Protein AF-A0A2V8TKX2-F1 (afdb_monomer)

Secondary structure (DSSP, 8-state):
-TT-EEEESSSEEEEE-PPPSS-----TTS-HHHHHHHHHHHHHHS--PPPPTTTTPPPEEEEEPPPTT--HHHHHHHHHHHHHHHTPPPSS-HHHHHHHHHHHHHHHHHHHHTS---EETTTTEE-

pLDDT: mean 91.15, std 6.95, range [63.56, 98.0]

Nearest PDB structures (foldseek):
  9f6l-assembly1_A  TM=1.583E-01  e=4.603E+00  Homo sapiens

Radius of gyration: 23.72 Å; Cα contacts (8 Å, |Δi|>4): 94; chains: 1; bounding box: 50×39×60 Å

Foldseek 3Di:
DQQFDWDDDQWIKTKGDQDDLADDDDPPPDDPVVVVVCVVVRCVVRPDDDDDPSNPDDTDMDIGHDPPPDDPPVVVVVQVVCCVVVVPDGPCDVLNVLLVVLVVVVVVVCVVVVDDWDADSVVRDID

Solvent-ac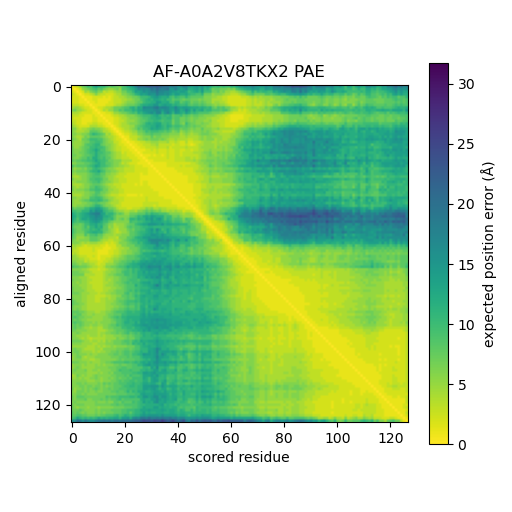cessible surface area (backbone atoms only — not comparable to full-atom values): 7933 Å² total; per-residue (Å²): 103,86,75,28,47,79,45,81,72,91,33,42,36,41,41,32,50,54,68,76,94,60,84,88,84,89,51,87,89,50,59,68,74,55,40,54,53,49,52,54,56,46,41,72,76,49,63,91,73,80,88,48,80,64,68,68,46,72,76,45,78,46,78,52,67,65,64,89,89,68,51,69,72,60,50,53,52,50,50,53,54,47,22,66,76,69,71,45,81,62,92,78,38,75,66,53,52,50,55,53,48,51,58,59,54,41,52,56,50,23,65,77,67,74,44,92,66,42,72,41,72,86,81,68,42,83,92

Sequence (127 aa):
GSEGIMKIDGGVTLDKQPREPEPGYTIETFAKATQEKFMEEYRKKYPVETPNADSIRPISEEKFLPPRGYSDHLDHHRNFITSVRTRKPVVEDPVFGFRAAGPALLSNLSYFEHRVCNWDPETMTLS

Structure (mmCIF, N/CA/C/O backbone):
data_AF-A0A2V8TKX2-F1
#
_entry.id   AF-A0A2V8TKX2-F1
#
loop_
_atom_site.group_PDB
_atom_site.id
_atom_site.type_symbol
_atom_site.label_atom_id
_atom_site.label_alt_id
_atom_site.label_comp_id
_atom_site.label_asym_id
_atom_site.label_entity_id
_atom_site.label_seq_id
_atom_site.pdbx_PDB_ins_code
_atom_site.Cartn_x
_atom_site.Cartn_y
_atom_site.Cartn_z
_atom_site.occupancy
_atom_site.B_iso_or_equiv
_atom_site.auth_seq_id
_atom_site.auth_comp_id
_atom_site.auth_asym_id
_atom_site.auth_atom_id
_atom_site.pdbx_PDB_model_num
ATOM 1 N N . GLY A 1 1 ? -4.796 -0.120 7.897 1.00 63.56 1 GLY A N 1
ATOM 2 C CA . GLY A 1 1 ? -4.706 -1.430 8.573 1.00 63.56 1 GLY A CA 1
ATOM 3 C C . GLY A 1 1 ? -4.925 -1.244 10.061 1.00 63.56 1 GLY A C 1
ATOM 4 O O . GLY A 1 1 ? -5.293 -0.147 10.459 1.00 63.56 1 GLY A O 1
ATOM 5 N N . SER A 1 2 ? -4.712 -2.280 10.876 1.00 68.94 2 SER A N 1
ATOM 6 C CA . SER A 1 2 ? -4.849 -2.176 12.342 1.00 68.94 2 SER A CA 1
ATOM 7 C C . SER A 1 2 ? -3.767 -1.308 12.991 1.00 68.94 2 SER A C 1
ATOM 9 O O . SER A 1 2 ? -4.033 -0.677 14.004 1.00 68.94 2 SER A O 1
ATOM 11 N N . GLU A 1 3 ? -2.584 -1.238 12.375 1.00 75.56 3 GLU A N 1
ATOM 12 C CA . GLU A 1 3 ? -1.397 -0.563 12.928 1.00 75.56 3 GLU A CA 1
ATO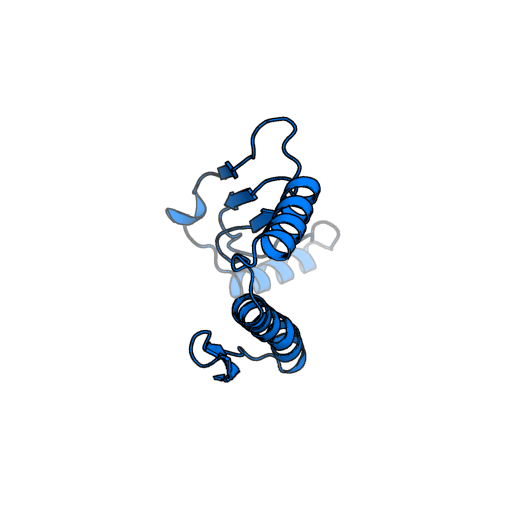M 13 C C . GLU A 1 3 ? -1.180 0.864 12.401 1.00 75.56 3 GLU A C 1
ATOM 15 O O . GLU A 1 3 ? -0.179 1.504 12.721 1.00 75.56 3 GLU A O 1
ATOM 20 N N . GLY A 1 4 ? -2.074 1.352 11.538 1.00 85.62 4 GLY A N 1
ATOM 21 C CA . GLY A 1 4 ? -1.931 2.659 10.906 1.00 85.62 4 GLY A CA 1
ATOM 22 C C . GLY A 1 4 ? -2.437 2.727 9.470 1.00 85.62 4 GLY A C 1
ATOM 23 O O . GLY A 1 4 ? -2.981 1.763 8.910 1.00 85.62 4 GLY A O 1
ATOM 24 N N . ILE A 1 5 ? -2.251 3.899 8.874 1.00 89.31 5 ILE A N 1
ATOM 25 C CA . ILE A 1 5 ? -2.678 4.241 7.519 1.00 89.31 5 ILE A CA 1
ATOM 26 C C . ILE A 1 5 ? -1.437 4.601 6.705 1.00 89.31 5 ILE A C 1
ATOM 28 O O . ILE A 1 5 ? -0.682 5.493 7.075 1.00 89.31 5 ILE A O 1
ATOM 32 N N . MET A 1 6 ? -1.243 3.911 5.582 1.00 91.81 6 MET A N 1
ATOM 33 C CA . MET A 1 6 ? -0.278 4.315 4.563 1.00 91.81 6 MET A CA 1
ATOM 34 C C . MET A 1 6 ? -1.019 5.111 3.490 1.00 91.81 6 MET A C 1
ATOM 36 O O . MET A 1 6 ? -2.019 4.635 2.950 1.00 91.81 6 MET A O 1
ATOM 40 N N . LYS A 1 7 ? -0.533 6.310 3.184 1.00 92.25 7 LYS A N 1
ATOM 41 C CA . LYS A 1 7 ? -1.028 7.167 2.103 1.00 92.25 7 LYS A CA 1
ATOM 42 C C . LYS A 1 7 ? 0.062 7.307 1.052 1.00 92.25 7 LYS A C 1
ATOM 44 O O . LYS A 1 7 ? 1.217 7.545 1.400 1.00 92.25 7 LYS A O 1
ATOM 49 N N . ILE A 1 8 ? -0.318 7.181 -0.213 1.00 89.25 8 ILE A N 1
ATOM 50 C CA . ILE A 1 8 ? 0.567 7.404 -1.356 1.00 89.25 8 ILE A CA 1
ATOM 51 C C . ILE A 1 8 ? -0.017 8.572 -2.152 1.00 89.25 8 ILE A C 1
ATOM 53 O O . ILE A 1 8 ? -1.080 8.426 -2.748 1.00 89.25 8 ILE A O 1
ATOM 57 N N . ASP A 1 9 ? 0.645 9.727 -2.103 1.00 85.31 9 ASP A N 1
ATOM 58 C CA . ASP A 1 9 ? 0.261 10.953 -2.822 1.00 85.31 9 ASP A CA 1
ATOM 59 C C . ASP A 1 9 ? 1.487 11.866 -2.986 1.00 85.31 9 ASP A C 1
ATOM 61 O O . ASP A 1 9 ? 1.907 12.541 -2.045 1.00 85.31 9 ASP A O 1
ATOM 65 N N . GLY A 1 10 ? 2.154 11.796 -4.144 1.00 84.31 10 GLY A N 1
ATOM 66 C CA . GLY A 1 10 ? 3.418 12.510 -4.388 1.00 84.31 10 GLY A CA 1
ATOM 67 C C . GLY A 1 10 ? 4.575 12.111 -3.454 1.00 84.31 10 GLY A C 1
ATOM 68 O O . GLY A 1 10 ? 5.599 12.787 -3.418 1.00 84.31 10 GLY A O 1
ATOM 69 N N . GLY A 1 11 ? 4.409 11.031 -2.691 1.00 90.25 11 GLY A N 1
ATOM 70 C CA . GLY A 1 11 ? 5.283 10.528 -1.633 1.00 90.25 11 GLY A CA 1
ATOM 71 C C . GLY A 1 11 ? 4.537 9.483 -0.799 1.00 90.25 11 GLY A C 1
ATOM 72 O O . GLY A 1 11 ? 3.360 9.221 -1.048 1.00 90.25 11 GLY A O 1
ATOM 73 N N . VAL A 1 12 ? 5.204 8.883 0.187 1.00 93.94 12 VAL A N 1
ATOM 74 C CA . VAL A 1 12 ? 4.591 7.901 1.096 1.00 93.94 12 VAL A CA 1
ATOM 75 C C . VAL A 1 12 ? 4.511 8.491 2.497 1.00 93.94 12 VAL A C 1
ATOM 77 O O . VAL A 1 12 ? 5.531 8.876 3.063 1.00 93.94 12 VAL A O 1
ATOM 80 N N . THR A 1 13 ? 3.307 8.553 3.062 1.00 94.25 13 THR A N 1
ATOM 81 C CA . THR A 1 13 ? 3.082 8.936 4.463 1.00 94.25 13 THR A CA 1
ATOM 82 C C . THR A 1 13 ? 2.576 7.733 5.243 1.00 94.25 13 THR A C 1
ATOM 84 O O . THR A 1 13 ? 1.654 7.051 4.793 1.00 94.25 13 THR A O 1
ATOM 87 N N . LEU A 1 14 ? 3.164 7.475 6.406 1.00 91.94 14 LEU A N 1
ATOM 88 C CA . LEU A 1 14 ? 2.734 6.447 7.341 1.00 91.94 14 LEU A CA 1
ATOM 89 C C . LEU A 1 14 ? 2.253 7.108 8.632 1.00 91.94 14 LEU A C 1
ATOM 91 O O . LEU A 1 14 ? 3.056 7.615 9.413 1.00 91.94 14 LEU A O 1
ATOM 95 N N . ASP A 1 15 ? 0.943 7.061 8.846 1.00 91.19 15 ASP A N 1
ATOM 96 C CA . ASP A 1 15 ? 0.283 7.547 10.053 1.00 91.19 15 ASP A CA 1
ATOM 97 C C . ASP A 1 15 ? 0.056 6.373 11.006 1.00 91.19 15 ASP A C 1
ATOM 99 O O . ASP A 1 15 ? -0.680 5.435 10.681 1.00 91.19 15 ASP A O 1
ATOM 103 N N . LYS A 1 16 ? 0.667 6.415 12.192 1.00 87.62 16 LYS A N 1
ATOM 104 C CA . LYS A 1 16 ? 0.472 5.416 13.250 1.00 87.62 16 LYS A CA 1
ATOM 105 C C . LYS A 1 16 ? -0.212 6.068 14.440 1.00 87.62 16 LYS A C 1
ATOM 107 O O . LYS A 1 16 ? 0.334 6.985 15.055 1.00 87.62 16 LYS A O 1
ATOM 112 N N . GLN A 1 17 ? -1.389 5.557 14.780 1.00 82.75 17 GLN A N 1
ATOM 113 C CA . GLN A 1 17 ? -2.160 5.974 15.944 1.00 82.75 17 GLN A CA 1
ATOM 114 C C . GLN A 1 17 ? -2.553 4.732 16.754 1.00 82.75 17 GLN A C 1
ATOM 116 O O . GLN A 1 17 ? -2.920 3.721 16.146 1.00 82.75 17 GLN A O 1
ATOM 121 N N . PRO A 1 18 ? -2.490 4.782 18.099 1.00 80.19 18 PRO A N 1
ATOM 122 C CA . PRO A 1 18 ? -3.050 3.731 18.938 1.00 80.19 18 PRO A CA 1
ATOM 123 C C . PRO A 1 18 ? -4.506 3.460 18.577 1.00 80.19 18 PRO A C 1
ATOM 125 O O . PRO A 1 18 ? -5.286 4.383 18.329 1.00 80.19 18 PRO A O 1
ATOM 128 N N . ARG A 1 19 ? -4.880 2.184 18.567 1.00 77.94 19 ARG A N 1
ATOM 129 C CA . ARG A 1 19 ? -6.264 1.789 18.333 1.00 77.94 19 ARG A CA 1
ATOM 130 C C . ARG A 1 19 ? -7.139 2.271 19.489 1.00 77.94 19 ARG A C 1
ATOM 132 O O . ARG A 1 19 ? -6.780 2.090 20.651 1.00 77.94 19 ARG A O 1
ATOM 139 N N . GLU A 1 20 ? -8.305 2.822 19.164 1.00 79.56 20 GLU A N 1
ATOM 140 C CA . GLU A 1 20 ? -9.319 3.097 20.181 1.00 79.56 20 GLU A CA 1
ATOM 141 C C . GLU A 1 20 ? -9.767 1.773 20.825 1.00 79.56 20 GLU A C 1
ATOM 143 O O . GLU A 1 20 ? -10.149 0.843 20.102 1.00 79.56 20 GLU A O 1
ATOM 148 N N . PRO A 1 21 ? -9.705 1.651 22.163 1.00 81.31 21 PRO A N 1
ATOM 149 C CA . PRO A 1 21 ? -10.064 0.411 22.849 1.00 81.31 21 PRO A CA 1
ATOM 150 C C . PRO A 1 21 ? -11.566 0.120 22.757 1.00 81.31 21 PRO A C 1
ATOM 152 O O . PRO A 1 21 ? -11.988 -1.029 22.862 1.00 81.31 21 PRO A O 1
ATOM 155 N N . GLU A 1 22 ? -12.377 1.152 22.523 1.00 88.31 22 GLU A N 1
ATOM 156 C CA . GLU A 1 22 ? -13.827 1.060 22.479 1.00 88.31 22 GLU A CA 1
ATOM 157 C C . GLU A 1 22 ? -14.429 2.099 21.518 1.00 88.31 22 GLU A C 1
ATOM 159 O O . GLU A 1 22 ? -13.823 3.150 21.309 1.00 88.31 22 GLU A O 1
ATOM 164 N N . PRO A 1 23 ? -15.600 1.833 20.910 1.00 90.00 23 PRO A N 1
ATOM 165 C CA . PRO A 1 23 ? -16.236 2.785 20.004 1.00 90.00 23 PRO A CA 1
ATOM 166 C C . PRO A 1 23 ? -16.768 4.014 20.743 1.00 90.00 23 PRO A C 1
ATOM 168 O O . PRO A 1 23 ? -17.510 3.877 21.711 1.00 90.00 23 PRO A O 1
ATOM 171 N N . GLY A 1 24 ? -16.514 5.214 20.223 1.00 90.31 24 GLY A N 1
ATOM 172 C CA . GLY A 1 24 ? -17.161 6.424 20.731 1.00 90.31 24 GLY A CA 1
ATOM 173 C C . GLY A 1 24 ? -18.698 6.340 20.737 1.00 90.31 24 GLY A C 1
ATOM 174 O O . GLY A 1 24 ? -19.316 5.639 19.931 1.00 90.31 24 GLY A O 1
ATOM 175 N N . TYR A 1 25 ? -19.328 7.087 21.643 1.00 92.69 25 TYR A N 1
ATOM 176 C CA . TYR A 1 25 ? -20.781 7.200 21.753 1.00 92.69 25 TYR A CA 1
ATOM 177 C C . TYR A 1 25 ? -21.202 8.653 21.979 1.00 92.69 25 TYR A C 1
ATOM 179 O O . TYR A 1 25 ? -20.445 9.464 22.505 1.00 92.69 25 TYR A O 1
ATOM 187 N N . THR A 1 26 ? -22.434 8.982 21.598 1.00 93.88 26 THR A N 1
ATOM 188 C CA . THR A 1 26 ? -23.035 10.302 21.829 1.00 93.88 26 THR A CA 1
ATOM 189 C C . THR A 1 26 ? -24.440 10.083 22.366 1.00 93.88 26 THR A C 1
ATOM 191 O O . THR A 1 26 ? -25.350 9.724 21.620 1.00 93.88 26 THR A O 1
ATOM 194 N N . ILE A 1 27 ? -24.601 10.217 23.681 1.00 96.19 27 ILE A N 1
ATOM 195 C CA . ILE A 1 27 ? -25.850 9.886 24.386 1.00 96.19 27 ILE A CA 1
ATOM 196 C C . ILE A 1 27 ? -26.406 11.058 25.192 1.00 96.19 27 ILE A C 1
ATOM 198 O O . ILE A 1 27 ? -27.478 10.923 25.782 1.00 96.19 27 ILE A O 1
ATOM 202 N N . GLU A 1 28 ? -25.717 12.205 25.225 1.00 95.25 28 GLU A N 1
ATOM 203 C CA . GLU A 1 28 ? -26.063 13.307 26.130 1.00 95.25 28 GLU A CA 1
ATOM 204 C C . GLU A 1 28 ? -27.451 13.901 25.851 1.00 95.25 28 GLU A C 1
ATOM 206 O O . GLU A 1 28 ? -28.058 14.498 26.738 1.00 95.25 28 GLU A O 1
ATOM 211 N N . THR A 1 29 ? -27.979 13.715 24.639 1.00 96.44 29 THR A N 1
ATOM 212 C CA . THR A 1 29 ? -29.301 14.201 24.220 1.00 96.44 29 THR A CA 1
ATOM 213 C C . THR A 1 29 ? -30.461 13.317 24.685 1.00 96.44 29 THR A C 1
ATOM 215 O O . THR A 1 29 ? -31.611 13.757 24.652 1.00 96.44 29 THR A O 1
ATOM 218 N N . PHE A 1 30 ? -30.200 12.085 25.133 1.00 96.44 30 PHE A N 1
ATOM 219 C CA . PHE A 1 30 ? -31.241 11.193 25.643 1.00 96.44 30 PHE A CA 1
ATOM 220 C C . PHE A 1 30 ? -31.578 11.478 27.108 1.00 96.44 30 PHE A C 1
ATOM 222 O O . PHE A 1 30 ? -30.787 12.044 27.860 1.00 96.44 30 PHE A O 1
ATOM 229 N N . ALA A 1 31 ? -32.754 11.026 27.548 1.00 97.38 31 ALA A N 1
ATOM 230 C CA . ALA A 1 31 ? -33.118 11.057 28.961 1.00 97.38 31 ALA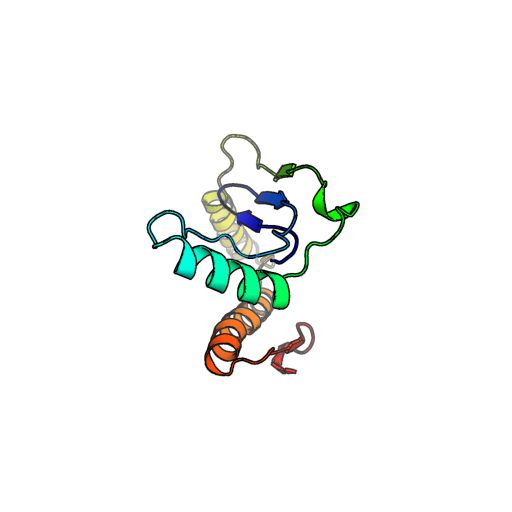 A CA 1
ATOM 231 C C . ALA A 1 31 ? -32.108 10.261 29.810 1.00 97.38 31 ALA A C 1
ATOM 233 O O . ALA A 1 31 ? -31.623 9.214 29.379 1.00 97.38 31 ALA A O 1
ATOM 234 N N . LYS A 1 32 ? -31.850 10.712 31.047 1.00 96.69 32 LYS A N 1
ATOM 235 C CA . LYS A 1 32 ? -30.865 10.093 31.958 1.00 96.69 32 LYS A CA 1
ATOM 236 C C . LYS A 1 32 ? -31.032 8.578 32.106 1.00 96.69 32 LYS A C 1
ATOM 238 O O . LYS A 1 32 ? -30.058 7.849 31.990 1.00 96.69 32 LYS A O 1
ATOM 243 N N . ALA A 1 33 ? -32.268 8.101 32.257 1.00 96.88 33 ALA A N 1
ATOM 244 C CA . ALA A 1 33 ? -32.550 6.670 32.384 1.00 96.88 33 ALA A CA 1
ATOM 245 C C . ALA A 1 33 ? -32.104 5.851 31.155 1.00 96.88 33 ALA A C 1
ATOM 247 O O . ALA A 1 33 ? -31.730 4.687 31.279 1.00 96.88 33 ALA A O 1
ATOM 248 N N . THR A 1 34 ? -32.134 6.442 29.958 1.00 97.12 34 THR A N 1
ATOM 249 C CA . THR A 1 34 ? -31.629 5.808 28.734 1.00 97.12 34 THR A CA 1
ATOM 250 C C . THR A 1 34 ? -30.106 5.840 28.689 1.00 97.12 34 THR A C 1
ATOM 252 O O . THR A 1 34 ? -29.501 4.847 28.293 1.00 97.12 34 THR A O 1
ATOM 255 N N . GLN A 1 35 ? -29.487 6.943 29.129 1.00 97.50 35 GLN A N 1
ATOM 256 C CA . GLN A 1 35 ? -28.028 7.046 29.227 1.00 97.50 35 GLN A CA 1
ATOM 257 C C . GLN A 1 35 ? -27.464 5.973 30.167 1.00 97.50 35 GLN A C 1
ATOM 259 O O . GLN A 1 35 ? -26.530 5.269 29.801 1.00 97.50 35 GLN A O 1
ATOM 264 N N . GLU A 1 36 ? -28.074 5.792 31.341 1.00 97.19 36 GLU A N 1
ATOM 265 C CA . GLU A 1 36 ? -27.668 4.783 32.328 1.00 97.19 36 GLU A CA 1
ATOM 266 C C . GLU A 1 36 ? -27.755 3.361 31.759 1.00 97.19 36 GLU A C 1
ATOM 268 O O . GLU A 1 36 ? -26.779 2.614 31.821 1.00 97.19 36 GLU A O 1
ATOM 273 N N . LYS A 1 37 ? -28.883 3.012 31.124 1.00 97.00 37 LYS A N 1
ATOM 274 C CA . LYS A 1 37 ? -29.057 1.704 30.471 1.00 97.00 37 LYS A CA 1
ATOM 275 C C . LYS A 1 37 ? -28.053 1.471 29.345 1.00 97.00 37 LYS A C 1
ATOM 277 O O . LYS A 1 37 ? -27.521 0.372 29.219 1.00 97.00 37 LYS A O 1
ATOM 282 N N . PHE A 1 38 ? -27.793 2.493 28.528 1.00 96.62 38 PHE A N 1
ATOM 283 C CA . PHE A 1 38 ? -26.785 2.407 27.475 1.00 96.62 38 PHE A CA 1
ATOM 284 C C . PHE A 1 38 ? -25.406 2.131 28.071 1.00 96.62 38 PHE A C 1
ATOM 286 O O . PHE A 1 38 ? -24.729 1.215 27.618 1.00 96.62 38 PHE A O 1
ATOM 293 N N . MET A 1 39 ? -25.006 2.881 29.103 1.00 96.31 39 MET A N 1
ATOM 294 C CA . MET A 1 39 ? -23.697 2.719 29.735 1.00 96.31 39 MET A CA 1
ATOM 295 C C . MET A 1 39 ? -23.537 1.354 30.407 1.00 96.31 39 MET A C 1
ATOM 297 O O . MET A 1 39 ? -22.445 0.792 30.361 1.00 96.31 39 MET A O 1
ATOM 301 N N . GLU A 1 40 ? -24.604 0.796 30.985 1.00 96.19 40 GLU A N 1
ATOM 302 C CA . GLU A 1 40 ? -24.590 -0.554 31.554 1.00 96.19 40 GLU A CA 1
ATOM 303 C C . GLU A 1 40 ? -24.270 -1.611 30.485 1.00 96.19 40 GLU A C 1
ATOM 305 O O . GLU A 1 40 ? -23.320 -2.381 30.630 1.00 96.19 40 GLU A O 1
ATOM 310 N N . GLU A 1 41 ? -25.015 -1.621 29.378 1.00 95.94 41 GLU A N 1
ATOM 311 C CA . GLU A 1 41 ? -24.793 -2.563 28.273 1.00 95.94 41 GLU A CA 1
ATOM 312 C C . GLU A 1 41 ? -23.458 -2.315 27.560 1.00 95.94 41 GLU A C 1
ATOM 314 O O . GLU A 1 41 ? -22.733 -3.252 27.216 1.00 95.94 41 GLU A O 1
ATOM 319 N N . TYR A 1 42 ? -23.087 -1.047 27.389 1.00 95.56 42 TYR A N 1
ATOM 320 C CA . TYR A 1 42 ? -21.820 -0.654 26.793 1.00 95.56 42 TYR A CA 1
ATOM 321 C C . TYR A 1 42 ? -20.638 -1.172 2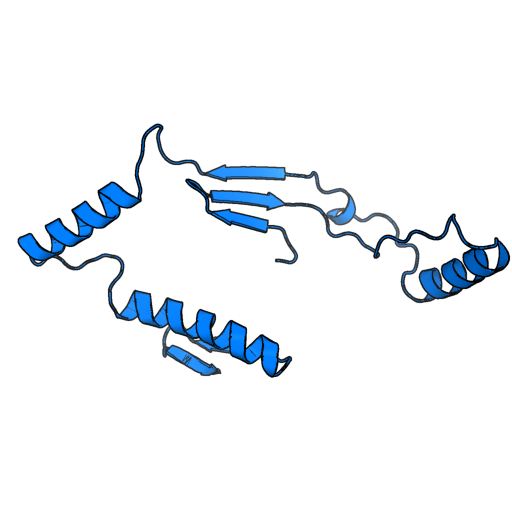7.614 1.00 95.56 42 TYR A C 1
ATOM 323 O O . TYR A 1 42 ? -19.728 -1.760 27.043 1.00 95.56 42 TYR A O 1
ATOM 331 N N . ARG A 1 43 ? -20.668 -1.048 28.948 1.00 94.75 43 ARG A N 1
ATOM 332 C CA . ARG A 1 43 ? -19.589 -1.528 29.830 1.00 94.75 43 ARG A CA 1
ATOM 333 C C . ARG A 1 43 ? -19.561 -3.048 29.986 1.00 94.75 43 ARG A C 1
ATOM 335 O O . ARG A 1 43 ? -18.491 -3.596 30.236 1.00 94.75 43 ARG A O 1
ATOM 342 N N . LYS A 1 44 ? -20.688 -3.743 29.782 1.00 94.75 44 LYS A N 1
ATOM 343 C CA . LYS A 1 44 ? -20.702 -5.212 29.632 1.00 94.75 44 LYS A CA 1
ATOM 344 C C . LYS A 1 44 ? -19.967 -5.652 28.364 1.00 94.75 44 LYS A C 1
ATOM 346 O O . LYS A 1 44 ? -19.276 -6.666 28.384 1.00 94.75 44 LYS A O 1
ATOM 351 N N . LYS A 1 45 ? -20.117 -4.900 27.268 1.00 94.12 45 LYS A N 1
ATOM 352 C CA . LYS A 1 45 ? -19.489 -5.205 25.974 1.00 94.12 45 LYS A CA 1
ATOM 353 C C . LYS A 1 45 ? -18.041 -4.714 25.868 1.00 94.12 45 LYS A C 1
ATOM 355 O O . LYS A 1 45 ? -17.227 -5.389 25.245 1.00 94.12 45 LYS A O 1
ATOM 360 N N . TYR A 1 46 ? -17.736 -3.576 26.487 1.00 92.06 46 TYR A N 1
ATOM 361 C CA . TYR A 1 46 ? -16.427 -2.922 26.527 1.00 92.06 46 TYR A CA 1
ATOM 362 C C . TYR A 1 46 ? -16.049 -2.624 27.990 1.00 92.06 46 TYR A C 1
ATOM 364 O O . TYR A 1 46 ? -16.273 -1.513 28.498 1.00 92.06 46 TYR A O 1
ATOM 372 N N . PRO A 1 47 ? -15.541 -3.640 28.714 1.00 89.94 47 PRO A N 1
ATOM 373 C CA . PRO A 1 47 ? -15.048 -3.462 30.073 1.00 89.94 47 PRO A CA 1
ATOM 374 C C . PRO A 1 47 ? -13.937 -2.410 30.120 1.00 89.94 47 PRO A C 1
ATOM 376 O O . PRO A 1 47 ? -13.147 -2.289 29.189 1.00 89.94 47 PRO A O 1
ATOM 379 N N . VAL A 1 48 ? -13.860 -1.651 31.216 1.00 84.56 48 VAL A N 1
ATOM 380 C CA . VAL A 1 48 ? -12.785 -0.666 31.397 1.00 84.56 48 VAL A CA 1
ATOM 381 C C . VAL A 1 48 ? -11.465 -1.408 31.577 1.00 84.56 48 VAL A C 1
ATOM 383 O O . VAL A 1 48 ? -11.253 -2.063 32.598 1.00 84.56 48 VAL A O 1
ATOM 386 N N . GLU A 1 49 ? -10.580 -1.296 30.594 1.00 80.50 49 GLU A N 1
ATOM 387 C CA . GLU A 1 49 ? -9.226 -1.833 30.677 1.00 80.50 49 GLU A CA 1
ATOM 388 C C . GLU A 1 49 ? -8.268 -0.814 31.305 1.00 80.50 49 GLU A C 1
ATOM 390 O O . GLU A 1 49 ? -8.404 0.401 31.143 1.00 80.50 49 GLU A O 1
ATOM 395 N N . THR A 1 50 ? -7.266 -1.307 32.033 1.00 79.38 50 THR A N 1
ATOM 396 C CA . THR A 1 50 ? -6.151 -0.469 32.484 1.00 79.38 50 THR A CA 1
ATOM 397 C C . THR A 1 50 ? -5.275 -0.092 31.290 1.00 79.38 50 THR A C 1
ATOM 399 O O . THR A 1 50 ? -4.919 -0.995 30.526 1.00 79.38 50 THR A O 1
ATOM 402 N N . PRO A 1 51 ? -4.859 1.183 31.146 1.00 75.81 51 PRO A N 1
ATOM 403 C CA . PRO A 1 51 ? -3.956 1.589 30.078 1.00 75.81 51 PRO A CA 1
ATOM 404 C C . PRO A 1 51 ? -2.710 0.700 30.035 1.00 75.81 51 PRO A C 1
ATOM 406 O O . PRO A 1 51 ? -2.009 0.540 31.035 1.00 75.81 51 PRO A O 1
ATOM 409 N N . ASN A 1 52 ? -2.446 0.109 28.874 1.00 78.19 52 ASN A N 1
ATOM 410 C CA . ASN A 1 52 ? -1.244 -0.674 28.604 1.00 78.19 52 ASN A CA 1
ATOM 411 C C . ASN A 1 52 ? -0.253 0.152 27.766 1.00 78.19 52 ASN A C 1
ATOM 413 O O . ASN A 1 52 ? -0.592 1.222 27.256 1.00 78.19 52 ASN A O 1
ATOM 417 N N . ALA A 1 53 ? 0.976 -0.341 27.607 1.00 77.88 53 ALA A N 1
ATOM 418 C CA . ALA A 1 53 ? 2.018 0.368 26.861 1.00 77.88 53 ALA A CA 1
ATOM 419 C C . ALA A 1 53 ? 1.600 0.721 25.418 1.00 77.88 53 ALA A C 1
ATOM 421 O O . ALA A 1 53 ? 2.013 1.755 24.897 1.00 77.88 53 ALA A O 1
ATOM 422 N N . ASP A 1 54 ? 0.746 -0.094 24.795 1.00 74.25 54 ASP A N 1
ATOM 423 C CA . ASP A 1 54 ? 0.275 0.129 23.428 1.00 74.25 54 ASP A CA 1
ATOM 424 C C . ASP A 1 54 ? -0.753 1.262 23.337 1.00 74.25 54 ASP A C 1
ATOM 426 O O . ASP A 1 54 ? -0.703 2.059 22.400 1.00 74.25 54 ASP A O 1
ATOM 430 N N . SER A 1 55 ? -1.616 1.403 24.347 1.00 73.44 55 SER A N 1
ATOM 431 C CA . SER A 1 55 ? -2.638 2.458 24.425 1.00 73.44 55 SER A CA 1
ATOM 432 C C . SER A 1 55 ? -2.075 3.876 24.601 1.00 73.44 55 SER A C 1
ATOM 434 O O . SER A 1 55 ? -2.787 4.849 24.370 1.00 73.44 55 SER A O 1
ATOM 436 N N . ILE A 1 56 ? -0.796 4.005 24.978 1.00 77.50 56 ILE A N 1
ATOM 437 C CA . ILE A 1 56 ? -0.120 5.290 25.245 1.00 77.50 56 ILE A CA 1
ATOM 438 C C . ILE A 1 56 ? 0.980 5.558 24.200 1.00 77.50 56 ILE A C 1
ATOM 440 O O . ILE A 1 56 ? 1.792 6.471 24.352 1.00 77.50 56 ILE A O 1
ATOM 444 N N . ARG A 1 57 ? 1.049 4.769 23.116 1.00 79.19 57 ARG A N 1
ATOM 445 C CA . ARG A 1 57 ? 2.027 5.035 22.053 1.00 79.19 57 ARG A CA 1
ATOM 446 C C . ARG A 1 57 ? 1.783 6.429 21.456 1.00 79.19 57 ARG A C 1
ATOM 448 O O . ARG A 1 57 ? 0.633 6.814 21.241 1.00 79.19 57 ARG A O 1
ATOM 455 N N . PRO A 1 58 ? 2.844 7.198 21.169 1.00 79.88 58 PRO A N 1
ATOM 456 C CA . PRO A 1 58 ? 2.686 8.504 20.555 1.00 79.88 58 PRO A CA 1
ATOM 457 C C . PRO A 1 58 ? 2.086 8.367 19.154 1.00 79.88 58 PRO A C 1
ATOM 459 O O . PRO A 1 58 ? 2.428 7.451 18.400 1.00 79.88 58 PRO A O 1
ATOM 462 N N . ILE A 1 59 ? 1.229 9.323 18.795 1.00 82.69 59 ILE A N 1
ATOM 463 C CA . ILE A 1 59 ? 0.838 9.530 17.402 1.00 82.69 59 ILE A CA 1
ATOM 464 C C . ILE A 1 59 ? 2.105 9.911 16.640 1.00 82.69 59 ILE A C 1
ATOM 466 O O . ILE A 1 59 ? 2.804 10.851 17.022 1.00 82.69 59 ILE A O 1
ATOM 470 N N . SER A 1 60 ? 2.417 9.157 15.592 1.00 87.19 60 SER A N 1
ATOM 471 C CA . SER A 1 60 ? 3.597 9.396 14.764 1.00 87.19 60 SER A CA 1
ATOM 472 C C . SER A 1 60 ? 3.210 9.437 13.297 1.00 87.19 60 SER A C 1
ATOM 474 O O . SER A 1 60 ? 2.419 8.621 12.823 1.00 87.19 60 SER A O 1
ATOM 476 N N . GLU A 1 61 ? 3.784 10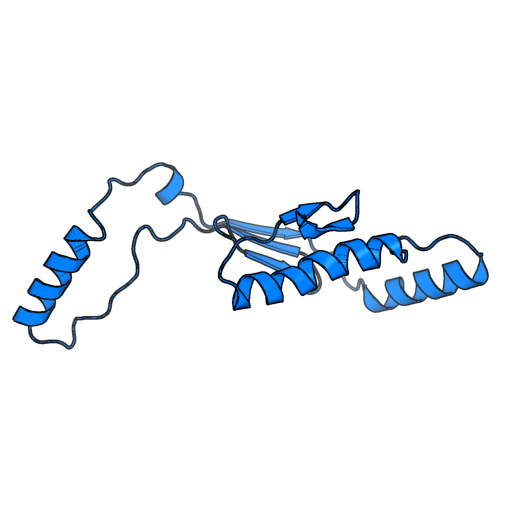.409 12.599 1.00 91.81 61 GLU A N 1
ATOM 477 C CA . GLU A 1 61 ? 3.704 10.557 11.154 1.00 91.81 61 GLU A CA 1
ATOM 478 C C . GLU A 1 61 ? 5.124 10.417 10.604 1.00 91.81 61 GLU A C 1
ATOM 480 O O . GLU A 1 61 ? 6.046 11.108 11.044 1.00 91.81 61 GLU A O 1
ATOM 485 N N . GLU A 1 62 ? 5.304 9.516 9.646 1.00 93.31 62 GLU A N 1
ATOM 486 C CA . GLU A 1 62 ? 6.566 9.334 8.936 1.00 93.31 62 GLU A CA 1
ATOM 487 C C . GLU A 1 62 ? 6.354 9.612 7.447 1.00 93.31 62 GLU A C 1
ATOM 489 O O . GLU A 1 62 ? 5.435 9.068 6.834 1.00 93.31 62 GLU A O 1
ATOM 494 N N . LYS A 1 63 ? 7.188 10.479 6.862 1.00 94.31 63 LYS A N 1
ATOM 495 C CA . LYS A 1 63 ? 7.060 10.932 5.471 1.00 94.31 63 LYS A CA 1
ATOM 496 C C . LYS A 1 63 ? 8.302 10.586 4.662 1.00 94.31 63 LYS A C 1
ATOM 498 O O . LYS A 1 63 ? 9.399 11.049 4.963 1.00 94.31 63 LYS A O 1
ATOM 503 N N . PHE A 1 64 ? 8.098 9.854 3.575 1.00 94.31 64 PHE A N 1
ATOM 504 C CA . PHE A 1 64 ? 9.100 9.527 2.567 1.00 94.31 64 PHE A CA 1
ATOM 505 C C . PHE A 1 64 ? 8.760 10.290 1.288 1.00 94.31 64 PHE A C 1
ATOM 507 O O . PHE A 1 64 ? 7.905 9.873 0.503 1.00 94.31 64 PHE A O 1
ATOM 514 N N . LEU A 1 65 ? 9.393 11.449 1.109 1.00 94.00 65 LEU A N 1
ATOM 515 C CA . LEU A 1 65 ? 9.105 12.355 0.001 1.00 94.00 65 LEU A CA 1
ATOM 516 C C . LEU A 1 65 ? 10.190 12.263 -1.079 1.00 94.00 65 LEU A C 1
ATOM 518 O O . LEU A 1 65 ? 11.377 12.174 -0.747 1.00 94.00 65 LEU A O 1
ATOM 522 N N . PRO A 1 66 ? 9.818 12.323 -2.366 1.00 92.50 66 PRO A N 1
ATOM 523 C CA . PRO A 1 66 ? 10.786 12.436 -3.440 1.00 92.50 66 PRO A CA 1
ATOM 524 C C . PRO A 1 66 ? 11.452 13.826 -3.430 1.00 92.50 66 PRO A C 1
ATOM 526 O O . PRO A 1 66 ? 10.967 14.760 -2.779 1.00 92.50 66 PRO A O 1
ATOM 529 N N . PRO A 1 67 ? 12.557 14.005 -4.176 1.00 93.94 67 PRO A N 1
ATOM 530 C CA . PRO A 1 67 ? 13.177 15.311 -4.349 1.00 93.94 67 PRO A CA 1
ATOM 531 C C . PRO A 1 67 ? 12.187 16.362 -4.863 1.00 93.94 67 PRO A C 1
ATOM 533 O O . PRO A 1 67 ? 11.265 16.069 -5.627 1.00 93.94 67 PRO A O 1
ATOM 536 N N . ARG A 1 68 ? 12.409 17.625 -4.488 1.00 92.69 68 ARG A N 1
ATOM 537 C CA . ARG A 1 68 ? 11.558 18.735 -4.928 1.00 92.69 68 ARG A CA 1
ATOM 538 C C . ARG A 1 68 ? 11.497 18.801 -6.459 1.00 92.69 68 ARG A C 1
ATOM 540 O O . ARG A 1 68 ? 12.529 18.879 -7.116 1.00 92.69 68 ARG A O 1
ATOM 547 N N . GLY A 1 69 ? 10.280 18.848 -7.001 1.00 92.00 69 GLY A N 1
ATOM 548 C CA . GLY A 1 69 ? 10.041 18.933 -8.446 1.00 92.00 69 GLY A CA 1
ATOM 549 C C . GLY A 1 69 ? 10.152 17.600 -9.190 1.00 92.00 69 GLY A C 1
ATOM 550 O O . GLY A 1 69 ? 10.071 17.597 -10.416 1.00 92.00 69 GLY A O 1
ATOM 551 N N . TYR A 1 70 ? 10.325 16.482 -8.479 1.00 92.81 70 TYR A N 1
ATOM 552 C CA . TYR A 1 70 ? 10.209 15.152 -9.068 1.00 92.81 70 TYR A CA 1
ATOM 553 C C . TYR A 1 70 ? 8.807 14.930 -9.657 1.00 92.81 70 TYR A C 1
ATOM 555 O O . TYR A 1 70 ? 7.807 15.351 -9.076 1.00 92.81 70 TYR A O 1
ATOM 563 N N . SER A 1 71 ? 8.745 14.260 -10.808 1.00 91.44 71 SER A N 1
ATOM 564 C CA . SER A 1 71 ? 7.502 13.854 -11.463 1.00 91.44 71 SER A CA 1
ATOM 565 C C . SER A 1 71 ? 7.598 12.377 -11.814 1.00 91.44 71 SER A C 1
ATOM 567 O O . SER A 1 71 ? 8.265 11.994 -12.777 1.00 91.44 71 SER A O 1
ATOM 569 N N . ASP A 1 72 ? 6.897 11.563 -11.034 1.00 89.69 72 ASP A N 1
ATOM 570 C CA . ASP A 1 72 ? 6.714 10.136 -11.285 1.00 89.69 72 ASP A CA 1
ATOM 571 C C . ASP A 1 72 ? 6.114 9.881 -12.672 1.00 89.69 72 ASP A C 1
ATOM 573 O O . ASP A 1 72 ? 6.596 9.025 -13.406 1.00 89.69 72 ASP A O 1
ATOM 577 N N . HIS A 1 73 ? 5.138 10.687 -13.088 1.00 91.69 73 HIS A N 1
ATOM 578 C CA . HIS A 1 73 ? 4.509 10.593 -14.396 1.00 91.69 73 HIS A CA 1
ATOM 579 C C . HIS A 1 73 ? 5.519 10.779 -15.538 1.00 91.69 73 HIS A C 1
ATOM 581 O O . HIS A 1 73 ? 5.509 10.012 -16.506 1.00 91.69 73 HIS A O 1
ATOM 587 N N . LEU A 1 74 ? 6.401 11.783 -15.449 1.00 94.81 74 LEU A N 1
ATOM 588 C CA . LEU A 1 74 ? 7.424 12.025 -16.470 1.00 94.81 74 LEU A CA 1
ATOM 589 C C . LEU A 1 74 ? 8.413 10.858 -16.560 1.00 94.81 74 LEU A C 1
ATOM 591 O O . LEU A 1 74 ? 8.694 10.375 -17.662 1.00 94.81 74 LEU A O 1
ATOM 595 N N . ASP A 1 75 ? 8.936 10.407 -15.421 1.00 93.12 75 ASP A N 1
ATOM 596 C CA . ASP A 1 75 ? 9.938 9.344 -15.401 1.00 93.12 75 ASP A CA 1
ATOM 597 C C . ASP A 1 75 ? 9.338 7.977 -15.758 1.00 93.12 75 ASP A C 1
ATOM 599 O O . ASP A 1 75 ? 9.973 7.210 -16.482 1.00 93.12 75 ASP A O 1
ATOM 603 N N . HIS A 1 76 ? 8.079 7.714 -15.399 1.00 92.69 76 HIS A N 1
ATOM 604 C CA . HIS A 1 76 ? 7.338 6.530 -15.837 1.00 92.69 76 HIS A CA 1
ATOM 605 C C . HIS A 1 76 ? 7.277 6.440 -17.374 1.00 92.69 76 HIS A C 1
ATOM 607 O O . HIS A 1 76 ? 7.627 5.415 -17.967 1.00 92.69 76 HIS A O 1
ATOM 613 N N . HIS A 1 77 ? 6.940 7.543 -18.053 1.00 95.00 77 HIS A N 1
ATOM 614 C CA . HIS A 1 77 ? 6.903 7.582 -19.519 1.00 95.00 77 HIS A CA 1
ATOM 615 C C . HIS A 1 77 ? 8.298 7.507 -20.154 1.00 95.00 77 HIS A C 1
ATOM 617 O O . HIS A 1 77 ? 8.478 6.824 -21.168 1.00 95.00 77 HIS A O 1
ATOM 623 N N . ARG A 1 78 ? 9.308 8.168 -19.569 1.00 95.38 78 ARG A N 1
ATOM 624 C CA . ARG A 1 78 ? 10.700 8.034 -20.035 1.00 95.38 78 ARG A CA 1
ATOM 625 C C . ARG A 1 78 ? 11.191 6.598 -19.947 1.00 95.38 78 ARG A C 1
ATOM 627 O O . ARG A 1 78 ? 11.832 6.142 -20.896 1.00 95.38 78 ARG A O 1
ATOM 634 N N . ASN A 1 79 ? 10.901 5.902 -18.849 1.00 94.62 79 ASN A N 1
ATOM 635 C CA . ASN A 1 79 ? 11.289 4.508 -18.653 1.00 94.62 79 ASN A CA 1
ATOM 636 C C . ASN A 1 79 ? 10.670 3.626 -19.735 1.00 94.62 79 ASN A C 1
ATOM 638 O O . ASN A 1 79 ? 11.403 2.927 -20.433 1.00 94.62 79 ASN A O 1
ATOM 642 N N . PHE A 1 80 ? 9.361 3.753 -19.971 1.00 94.56 80 PHE A N 1
ATOM 643 C CA . PHE A 1 80 ? 8.674 3.023 -21.038 1.00 94.56 80 PHE A CA 1
ATOM 644 C C . PHE A 1 80 ? 9.316 3.255 -22.417 1.00 94.56 80 PHE A C 1
ATOM 646 O O . PHE A 1 80 ? 9.731 2.306 -23.086 1.00 94.56 80 PHE A O 1
ATOM 653 N N . ILE A 1 81 ? 9.469 4.518 -22.833 1.00 96.56 81 ILE A N 1
ATOM 654 C CA . ILE A 1 81 ? 10.044 4.863 -24.146 1.00 96.56 81 ILE A CA 1
ATOM 655 C C . ILE A 1 81 ? 11.489 4.355 -24.261 1.00 96.56 81 ILE A C 1
ATOM 657 O O . ILE A 1 81 ? 11.899 3.857 -25.313 1.00 96.56 81 ILE A O 1
ATOM 661 N N . THR A 1 82 ? 12.272 4.456 -23.186 1.00 96.62 82 THR A N 1
ATOM 662 C CA . THR A 1 82 ? 13.660 3.978 -23.151 1.00 96.62 82 THR A CA 1
ATOM 663 C C . THR A 1 82 ? 13.726 2.462 -23.299 1.00 96.62 82 THR A C 1
ATOM 665 O O . THR A 1 82 ? 14.516 1.974 -24.112 1.00 96.62 82 THR A O 1
ATOM 668 N N . SER A 1 83 ? 12.884 1.713 -22.587 1.00 96.75 83 SER A N 1
ATOM 669 C CA . SER A 1 83 ? 12.786 0.255 -22.715 1.00 96.75 83 SER A CA 1
ATOM 670 C C . SER A 1 83 ? 12.420 -0.160 -24.139 1.00 96.75 83 SER A C 1
ATOM 672 O O . SER A 1 83 ? 13.096 -1.014 -24.710 1.00 96.75 83 SER A O 1
ATOM 674 N N . VAL A 1 84 ? 11.458 0.518 -24.777 1.00 96.25 84 VAL A N 1
ATOM 675 C CA . VAL A 1 84 ? 11.100 0.271 -26.188 1.00 96.25 84 V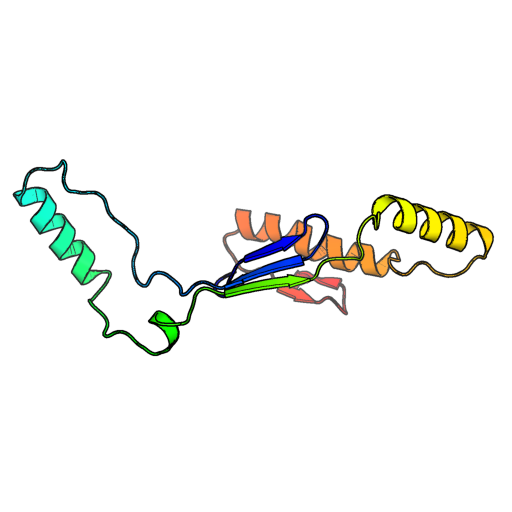AL A CA 1
ATOM 676 C C . VAL A 1 84 ? 12.294 0.499 -27.120 1.00 96.25 84 VAL A C 1
ATOM 678 O O . VAL A 1 84 ? 12.621 -0.359 -27.939 1.00 96.25 84 VAL A O 1
ATOM 681 N N . ARG A 1 85 ? 12.985 1.640 -26.989 1.00 98.00 85 ARG A N 1
ATOM 682 C CA . ARG A 1 85 ? 14.114 2.004 -27.867 1.00 98.00 85 ARG A CA 1
ATOM 683 C C . ARG A 1 85 ? 15.316 1.082 -27.705 1.00 98.00 85 ARG A C 1
ATOM 685 O O . ARG A 1 85 ? 16.005 0.788 -28.677 1.00 98.00 85 ARG A O 1
ATOM 692 N N . THR A 1 86 ? 15.598 0.679 -26.472 1.00 98.00 86 THR A N 1
ATOM 693 C CA . THR A 1 86 ? 16.807 -0.080 -26.127 1.00 98.00 86 THR A CA 1
ATOM 694 C C . THR A 1 86 ? 16.578 -1.586 -26.087 1.00 98.00 86 THR A C 1
ATOM 696 O O . THR A 1 86 ? 17.549 -2.332 -25.987 1.00 98.00 86 THR A O 1
ATOM 699 N N . ARG A 1 87 ? 15.317 -2.035 -26.156 1.00 96.56 87 ARG A N 1
ATOM 700 C CA . ARG A 1 87 ? 14.890 -3.418 -25.890 1.00 96.56 87 ARG A CA 1
ATOM 701 C C . ARG A 1 87 ? 15.323 -3.937 -24.516 1.00 96.56 87 ARG A C 1
ATOM 703 O O . ARG A 1 87 ? 15.450 -5.143 -24.321 1.00 96.56 87 ARG A O 1
ATOM 710 N N . LYS A 1 88 ? 15.561 -3.035 -23.563 1.00 96.38 88 LYS A N 1
ATOM 711 C CA . LYS A 1 88 ? 15.797 -3.414 -22.171 1.00 96.38 88 LYS A CA 1
ATOM 712 C C . LYS A 1 88 ? 14.459 -3.726 -21.494 1.00 96.38 88 LYS A C 1
ATOM 714 O O . LYS A 1 88 ? 13.490 -3.008 -21.756 1.00 96.38 88 LYS A O 1
ATOM 719 N N . PRO A 1 89 ? 14.401 -4.747 -20.623 1.00 93.88 89 PRO A N 1
ATOM 720 C CA . PRO A 1 89 ? 13.207 -5.033 -19.835 1.00 93.88 89 PRO A CA 1
ATOM 721 C C . PRO A 1 89 ? 12.730 -3.813 -19.038 1.00 93.88 89 PRO A C 1
ATOM 723 O O . PRO A 1 89 ? 13.537 -2.980 -18.619 1.00 93.88 89 PRO A O 1
ATOM 726 N N . VAL A 1 90 ? 11.415 -3.705 -18.853 1.00 93.88 90 VAL A N 1
ATOM 727 C CA . VAL A 1 90 ? 10.810 -2.774 -17.889 1.00 93.88 90 VAL A CA 1
ATOM 728 C C . VAL A 1 90 ? 10.886 -3.372 -16.484 1.00 93.88 90 VAL A C 1
ATOM 730 O O . VAL A 1 90 ? 10.974 -4.588 -16.337 1.00 93.88 90 VAL A O 1
ATOM 733 N N . VAL A 1 91 ? 10.857 -2.517 -15.460 1.00 88.94 91 VAL A N 1
ATOM 734 C CA . VAL A 1 91 ? 10.817 -2.961 -14.055 1.00 88.94 91 VAL A CA 1
ATOM 735 C C . VAL A 1 91 ? 9.46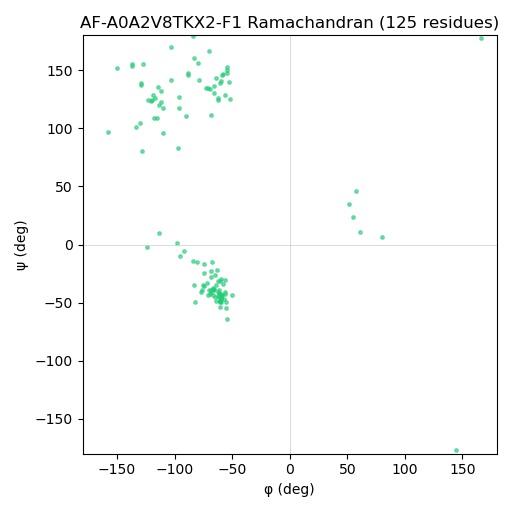4 -3.601 -13.727 1.00 88.94 91 VAL A C 1
ATOM 737 O O . VAL A 1 91 ? 9.417 -4.646 -13.088 1.00 88.94 91 VAL A O 1
ATOM 740 N N . GLU A 1 92 ? 8.376 -2.994 -14.203 1.00 92.69 92 GLU A N 1
ATOM 741 C CA . GLU A 1 92 ? 7.004 -3.476 -14.023 1.00 92.69 92 GLU A CA 1
ATOM 742 C C . GLU A 1 92 ? 6.564 -4.255 -15.268 1.00 92.69 92 GLU A C 1
ATOM 744 O O . GLU A 1 92 ? 5.970 -3.716 -16.202 1.00 92.69 92 GLU A O 1
ATOM 749 N N . ASP A 1 93 ? 6.946 -5.526 -15.323 1.00 93.62 93 ASP A N 1
ATOM 750 C CA . ASP A 1 93 ? 6.625 -6.425 -16.428 1.00 93.62 93 ASP A CA 1
ATOM 751 C C . ASP A 1 93 ? 5.216 -7.060 -16.279 1.00 93.62 93 ASP A C 1
ATOM 753 O O . ASP A 1 93 ? 4.492 -6.790 -15.313 1.00 93.62 93 ASP A O 1
ATOM 757 N N . PRO A 1 94 ? 4.767 -7.914 -17.222 1.00 94.25 94 PRO A N 1
ATOM 758 C CA . PRO A 1 94 ? 3.460 -8.560 -17.106 1.00 94.25 94 PRO A CA 1
ATOM 759 C C . PRO A 1 94 ? 3.289 -9.422 -15.845 1.00 94.25 94 PRO A C 1
ATOM 761 O O . PRO A 1 94 ? 2.170 -9.544 -15.347 1.00 94.25 94 PRO A O 1
ATOM 764 N N . VAL A 1 95 ? 4.370 -10.007 -15.314 1.00 95.75 95 VAL A N 1
ATOM 765 C CA . VAL A 1 95 ? 4.322 -10.816 -14.086 1.00 95.75 95 VAL A CA 1
ATOM 766 C C . VAL A 1 95 ? 4.075 -9.915 -12.881 1.00 95.75 95 VAL A C 1
ATOM 768 O O . VAL A 1 95 ? 3.224 -10.228 -12.047 1.00 95.75 95 VAL A O 1
ATOM 771 N N . PHE A 1 96 ? 4.756 -8.768 -12.814 1.00 95.12 96 PHE A N 1
ATOM 772 C CA . PHE A 1 96 ? 4.482 -7.731 -11.820 1.00 95.12 96 PHE A CA 1
ATOM 773 C C . PHE A 1 96 ? 3.008 -7.303 -11.862 1.00 95.12 96 PHE A C 1
ATOM 775 O O . PHE A 1 96 ? 2.322 -7.325 -10.837 1.00 95.12 96 PHE A O 1
ATOM 782 N N . GLY A 1 97 ? 2.493 -6.998 -13.058 1.00 94.69 97 GLY A N 1
ATOM 783 C CA . GLY A 1 97 ? 1.098 -6.600 -13.248 1.00 94.69 97 GLY A CA 1
ATOM 784 C C . GLY A 1 97 ? 0.098 -7.668 -12.797 1.00 94.69 97 GLY A C 1
ATOM 785 O O . GLY A 1 97 ? -0.876 -7.352 -12.115 1.00 94.69 97 GLY A O 1
ATOM 786 N N . PHE A 1 98 ? 0.344 -8.943 -13.111 1.00 95.75 98 PHE A N 1
ATOM 787 C CA . PHE A 1 98 ? -0.555 -10.030 -12.713 1.00 95.75 98 PHE A CA 1
ATOM 788 C C . PHE A 1 98 ? -0.549 -10.270 -11.195 1.00 95.75 98 PHE A C 1
ATOM 790 O O . PHE A 1 98 ? -1.612 -10.439 -10.592 1.00 95.75 98 PHE A O 1
ATOM 797 N N . ARG A 1 99 ? 0.624 -10.177 -10.555 1.00 95.94 99 ARG A N 1
ATOM 798 C CA . ARG A 1 99 ? 0.759 -10.241 -9.090 1.00 95.94 99 ARG A CA 1
ATOM 799 C C . ARG A 1 99 ? 0.030 -9.108 -8.373 1.00 95.94 99 ARG A C 1
ATOM 801 O O . ARG A 1 99 ? -0.455 -9.334 -7.270 1.00 95.94 99 ARG A 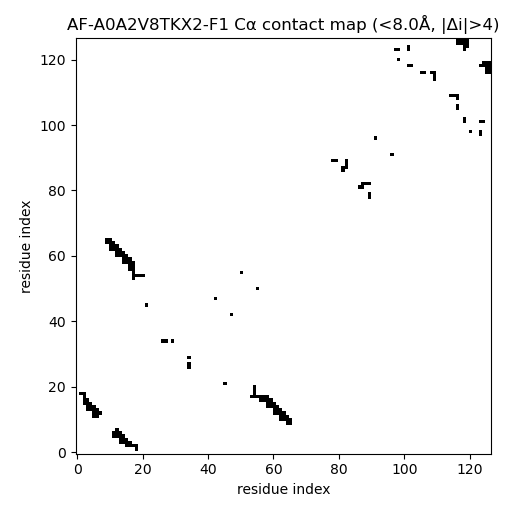O 1
ATOM 808 N N . ALA A 1 100 ? -0.070 -7.926 -8.982 1.00 94.31 100 ALA A N 1
ATOM 809 C CA . ALA A 1 100 ? -0.866 -6.819 -8.451 1.00 94.31 100 ALA A CA 1
ATOM 810 C C . ALA A 1 100 ? -2.376 -7.013 -8.701 1.00 94.31 100 ALA A C 1
ATOM 812 O O . ALA A 1 100 ? -3.195 -6.755 -7.818 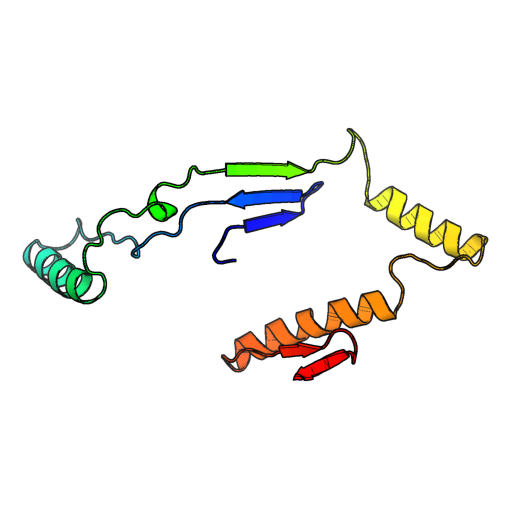1.00 94.31 100 ALA A O 1
ATOM 813 N N . ALA A 1 101 ? -2.753 -7.500 -9.888 1.00 95.19 101 ALA A N 1
ATOM 814 C CA . ALA A 1 101 ? -4.149 -7.679 -10.282 1.00 95.19 101 ALA A CA 1
ATOM 815 C C . ALA A 1 101 ? -4.880 -8.757 -9.462 1.00 95.19 101 ALA A C 1
ATOM 817 O O . ALA A 1 101 ? -6.049 -8.568 -9.124 1.00 95.19 101 ALA A O 1
ATOM 818 N N . GLY A 1 102 ? -4.206 -9.860 -9.114 1.00 94.69 102 GLY A N 1
ATOM 819 C CA . GLY A 1 102 ? -4.787 -10.955 -8.327 1.00 94.69 102 GLY A CA 1
ATOM 820 C C . GLY A 1 102 ? -5.402 -10.479 -7.001 1.00 94.69 102 GLY A C 1
ATOM 821 O O . GLY A 1 102 ? -6.624 -10.533 -6.847 1.00 94.69 102 GLY A O 1
ATOM 822 N N . PRO A 1 103 ? -4.609 -9.930 -6.064 1.00 94.00 103 PRO A N 1
ATOM 823 C CA . PRO A 1 103 ? -5.102 -9.389 -4.795 1.00 94.00 103 PRO A CA 1
ATOM 824 C C . PRO A 1 103 ? -6.145 -8.275 -4.951 1.00 94.00 103 PRO A C 1
ATOM 826 O O . PRO A 1 103 ? -7.073 -8.187 -4.143 1.00 94.00 103 PRO A O 1
ATOM 829 N N . ALA A 1 104 ? -6.033 -7.438 -5.991 1.00 94.62 104 ALA A N 1
ATOM 830 C CA . ALA A 1 104 ? -7.023 -6.397 -6.265 1.00 94.62 104 ALA A CA 1
ATOM 831 C C . ALA A 1 104 ? -8.407 -7.003 -6.562 1.00 94.62 104 ALA A C 1
ATOM 833 O O . ALA A 1 104 ? -9.411 -6.568 -5.998 1.00 94.62 104 ALA A O 1
ATOM 834 N N . LEU A 1 105 ? -8.463 -8.062 -7.375 1.00 94.81 105 LEU A N 1
ATOM 835 C CA . LEU A 1 105 ? -9.703 -8.801 -7.634 1.00 94.81 105 LEU A CA 1
ATOM 836 C C . LEU A 1 105 ? -10.189 -9.565 -6.396 1.00 94.81 105 LEU A C 1
ATOM 838 O O . LEU A 1 105 ? -11.384 -9.556 -6.096 1.00 94.81 105 LEU A O 1
ATOM 842 N N . LEU A 1 106 ? -9.277 -10.181 -5.641 1.00 95.38 106 LEU A N 1
ATOM 843 C CA . LEU A 1 106 ? -9.617 -10.905 -4.413 1.00 95.38 106 LEU A CA 1
ATOM 844 C C . LEU A 1 106 ? -10.162 -9.995 -3.311 1.00 95.38 106 LEU A C 1
ATOM 846 O O . LEU A 1 106 ? -10.949 -10.453 -2.489 1.00 95.38 106 LEU A O 1
ATOM 850 N N . SER A 1 107 ? -9.807 -8.710 -3.310 1.00 94.56 107 SER A N 1
ATOM 851 C CA . SER A 1 107 ? -10.388 -7.729 -2.388 1.00 94.56 107 SER A CA 1
ATOM 852 C C . SER A 1 107 ? -11.895 -7.580 -2.614 1.00 94.56 107 SER A C 1
ATOM 854 O O . SER A 1 107 ? -12.664 -7.565 -1.653 1.00 94.56 107 SER A O 1
ATOM 856 N N . ASN A 1 108 ? -12.331 -7.565 -3.879 1.00 95.81 108 ASN A N 1
ATOM 857 C CA . ASN A 1 108 ? -13.755 -7.563 -4.219 1.00 95.81 108 ASN A CA 1
ATOM 858 C C . ASN A 1 108 ? -14.419 -8.886 -3.817 1.00 95.81 108 ASN A C 1
ATOM 860 O O . ASN A 1 108 ? -15.499 -8.877 -3.232 1.00 95.81 108 ASN A O 1
ATOM 864 N N . LEU A 1 109 ? -13.768 -10.022 -4.087 1.00 95.81 109 LEU A N 1
ATOM 865 C CA . LEU A 1 109 ? -14.294 -11.341 -3.723 1.00 95.81 109 LEU A CA 1
ATOM 866 C C . LEU A 1 109 ? -14.490 -11.482 -2.205 1.00 95.81 109 LEU A C 1
ATOM 868 O O . LEU A 1 109 ? -15.566 -11.854 -1.753 1.00 95.81 109 LEU A O 1
ATOM 872 N N . SER A 1 110 ? -13.476 -11.107 -1.424 1.00 96.06 110 SER A N 1
ATOM 873 C CA . SER A 1 110 ? -13.502 -11.092 0.043 1.00 96.06 110 SER A CA 1
ATOM 874 C C . SER A 1 110 ? -14.649 -10.242 0.589 1.00 96.06 110 SER A C 1
ATOM 876 O O . SER A 1 110 ? -15.360 -10.666 1.501 1.00 96.06 110 SER A O 1
ATOM 878 N N . TYR A 1 111 ? -14.876 -9.067 -0.008 1.00 95.88 111 TYR A N 1
ATOM 879 C CA . TYR A 1 111 ? -15.985 -8.195 0.367 1.00 95.88 111 TYR A CA 1
ATOM 880 C C . TYR A 1 111 ? -17.347 -8.880 0.188 1.00 95.88 111 TYR A C 1
ATOM 882 O O . TYR A 1 111 ? -18.166 -8.838 1.105 1.00 95.88 111 TYR A O 1
ATOM 890 N N . PHE A 1 112 ? -17.579 -9.529 -0.957 1.00 97.31 112 PHE A N 1
ATOM 891 C CA . PHE A 1 112 ? -18.858 -10.184 -1.249 1.00 97.31 112 PHE A CA 1
ATOM 892 C C . PHE A 1 112 ? -19.060 -11.501 -0.491 1.00 97.31 112 PHE A C 1
ATOM 894 O O . PHE A 1 112 ? -20.184 -11.821 -0.115 1.00 97.31 112 PHE A O 1
ATOM 901 N N . GLU A 1 113 ? -17.995 -12.269 -0.265 1.00 96.06 113 GLU A N 1
ATOM 902 C CA . GLU A 1 113 ? -18.074 -13.582 0.387 1.00 96.06 113 GLU A CA 1
ATOM 903 C C . GLU A 1 113 ? -17.895 -13.520 1.910 1.00 96.06 113 GLU A C 1
ATOM 905 O O . GLU A 1 113 ? -18.031 -14.539 2.587 1.00 96.06 113 GLU A O 1
ATOM 910 N N . HIS A 1 114 ? -17.580 -12.344 2.461 1.00 96.06 114 HIS A N 1
ATOM 911 C CA . HIS A 1 114 ? -17.314 -12.130 3.887 1.00 96.06 114 HIS A CA 1
ATOM 912 C C . HIS A 1 114 ? -16.277 -13.104 4.472 1.00 96.06 114 HIS A C 1
ATOM 914 O O . HIS A 1 114 ? -16.366 -13.511 5.632 1.00 96.06 114 HIS A O 1
ATOM 920 N N . ARG A 1 115 ? -15.270 -13.472 3.672 1.00 95.00 115 ARG A N 1
ATOM 921 C CA . ARG A 1 115 ? -14.185 -14.367 4.085 1.00 95.00 115 ARG A CA 1
ATOM 922 C C . ARG A 1 115 ? -12.835 -13.875 3.595 1.00 95.00 115 ARG A C 1
ATOM 924 O O . ARG A 1 115 ? -12.721 -13.245 2.547 1.00 95.00 115 ARG A O 1
ATOM 931 N N . VAL A 1 116 ? -11.793 -14.253 4.325 1.00 93.31 116 VAL A N 1
ATOM 932 C CA . VAL A 1 116 ? -10.411 -14.033 3.894 1.00 93.31 116 VAL A CA 1
ATOM 933 C C . VAL A 1 116 ? -10.134 -14.876 2.645 1.00 93.31 116 VAL A C 1
ATOM 935 O O . VAL A 1 116 ? -10.432 -16.071 2.613 1.00 93.31 116 VAL A O 1
ATOM 938 N N . CYS A 1 117 ? -9.576 -14.240 1.618 1.00 94.44 117 CYS A N 1
ATOM 939 C CA . CYS A 1 117 ? -9.094 -14.888 0.401 1.00 94.44 117 CYS A CA 1
ATOM 940 C C . CYS A 1 117 ? -7.567 -14.811 0.399 1.00 94.44 117 CYS A C 1
ATOM 942 O O . CYS A 1 117 ? -7.027 -13.703 0.393 1.00 94.44 117 CYS A O 1
ATOM 944 N N . ASN A 1 118 ? -6.877 -15.953 0.423 1.00 93.94 118 ASN A N 1
ATOM 945 C CA . ASN A 1 118 ? -5.420 -15.955 0.428 1.00 93.94 118 ASN A CA 1
ATOM 946 C C . ASN A 1 118 ? -4.894 -15.939 -1.010 1.00 93.94 118 ASN A C 1
ATOM 948 O O . ASN A 1 118 ? -5.491 -16.505 -1.926 1.00 93.94 118 ASN A O 1
ATOM 952 N N . TRP A 1 119 ? -3.766 -15.269 -1.215 1.00 94.88 119 TRP A N 1
ATOM 953 C CA . TRP A 1 119 ? -3.101 -15.167 -2.508 1.00 94.88 119 TRP A CA 1
ATOM 954 C C . TRP A 1 119 ? -1.676 -15.673 -2.372 1.00 94.88 119 TRP A C 1
ATOM 956 O O . TRP A 1 119 ? -0.919 -15.149 -1.554 1.00 94.88 119 TRP A O 1
ATOM 966 N N . ASP A 1 120 ? -1.312 -16.654 -3.189 1.00 95.50 120 ASP A N 1
ATOM 967 C CA . ASP A 1 120 ? 0.078 -17.058 -3.354 1.00 95.50 120 ASP A CA 1
ATOM 968 C C . ASP A 1 120 ? 0.691 -16.240 -4.506 1.00 95.50 120 ASP A C 1
ATOM 970 O O . ASP A 1 120 ? 0.319 -16.446 -5.663 1.00 95.50 120 ASP A O 1
ATOM 974 N N . PRO A 1 121 ? 1.619 -15.304 -4.232 1.00 92.31 121 PRO A N 1
ATOM 975 C CA . PRO A 1 121 ? 2.224 -14.467 -5.264 1.00 92.31 121 PRO A CA 1
ATOM 976 C C . PRO A 1 121 ? 3.256 -15.205 -6.127 1.00 92.31 121 PRO A C 1
ATOM 978 O O . PRO A 1 121 ? 3.601 -14.706 -7.202 1.00 92.31 121 PRO A O 1
ATOM 981 N N . GLU A 1 122 ? 3.766 -16.358 -5.687 1.00 94.38 122 GLU A N 1
ATOM 982 C CA . GLU A 1 122 ? 4.730 -17.150 -6.453 1.00 94.38 122 GLU A CA 1
ATOM 983 C C . GLU A 1 122 ? 4.020 -18.007 -7.491 1.00 94.38 122 GLU A C 1
ATOM 985 O O . GLU A 1 122 ? 4.369 -17.965 -8.672 1.00 94.38 122 GLU A O 1
ATOM 990 N N . THR A 1 123 ? 2.979 -18.731 -7.076 1.00 96.06 123 THR A N 1
ATOM 991 C CA . THR A 1 123 ? 2.170 -19.532 -8.007 1.00 96.06 123 THR A CA 1
ATOM 992 C C . THR A 1 123 ? 1.086 -18.714 -8.709 1.00 96.06 123 THR A C 1
ATOM 994 O O . THR A 1 123 ? 0.554 -19.155 -9.725 1.00 96.06 123 THR A O 1
ATOM 997 N N . MET A 1 124 ? 0.794 -17.507 -8.212 1.00 95.19 124 MET A N 1
ATOM 998 C CA . MET A 1 124 ? -0.242 -16.596 -8.708 1.00 95.19 124 MET A CA 1
ATOM 999 C C . MET A 1 124 ? -1.630 -17.250 -8.687 1.00 95.19 124 MET A C 1
ATOM 1001 O O . MET A 1 124 ? -2.392 -17.188 -9.656 1.00 95.19 124 MET A O 1
ATOM 1005 N N . THR A 1 125 ? -1.942 -17.898 -7.561 1.00 94.50 125 THR A N 1
ATOM 1006 C CA . THR A 1 125 ? -3.194 -18.630 -7.342 1.00 94.50 125 THR A CA 1
ATOM 1007 C C . THR A 1 125 ? -3.907 -18.213 -6.056 1.00 94.50 125 THR A C 1
ATOM 1009 O O . THR A 1 125 ? -3.308 -17.695 -5.109 1.00 94.50 125 THR A O 1
ATOM 1012 N N . LEU A 1 126 ? -5.225 -18.432 -6.041 1.00 87.62 126 LEU A N 1
ATOM 1013 C CA . LEU A 1 126 ? -6.049 -18.335 -4.838 1.00 87.62 126 LEU A CA 1
ATOM 1014 C C . LEU A 1 126 ? -5.767 -19.542 -3.932 1.00 87.62 126 LEU A C 1
ATOM 1016 O O . LEU A 1 126 ? -5.758 -20.675 -4.416 1.00 87.62 126 LEU A O 1
ATOM 1020 N N . SER A 1 127 ? -5.594 -19.291 -2.634 1.00 71.31 127 SER A N 1
ATOM 1021 C CA . SER A 1 127 ? -5.396 -20.307 -1.589 1.00 71.31 127 SER A CA 1
ATOM 1022 C C . SER A 1 127 ? -6.427 -20.225 -0.466 1.00 71.31 127 SER A C 1
ATOM 1024 O O . SER A 1 127 ? -7.027 -19.143 -0.239 1.00 71.31 127 SER A O 1
#

Mean predicted aligned error: 7.8 Å